Protein AF-A0A836S8E6-F1 (afdb_monomer_lite)

pLDDT: mean 84.12, std 12.69, range [46.94, 95.38]

Structure (mmCIF, N/CA/C/O backbone):
data_AF-A0A836S8E6-F1
#
_entry.id   AF-A0A836S8E6-F1
#
loop_
_atom_site.group_PDB
_atom_site.id
_atom_site.type_symbol
_atom_site.label_atom_id
_atom_site.label_alt_id
_atom_site.label_comp_id
_atom_site.label_asym_id
_atom_site.label_entity_id
_atom_site.label_seq_id
_atom_site.pdbx_PDB_ins_code
_atom_site.Cartn_x
_atom_site.Cartn_y
_atom_site.Cartn_z
_atom_site.occupancy
_atom_site.B_iso_or_equiv
_atom_site.auth_seq_id
_atom_site.auth_comp_id
_atom_site.auth_asym_id
_atom_site.auth_atom_id
_atom_site.pdbx_PDB_model_num
ATOM 1 N N . MET A 1 1 ? -4.160 -30.138 -11.962 1.00 46.94 1 MET A N 1
ATOM 2 C CA . MET A 1 1 ? -4.216 -29.213 -10.803 1.00 46.94 1 MET A CA 1
ATOM 3 C C . MET A 1 1 ? -5.567 -28.503 -10.811 1.00 46.94 1 MET A C 1
ATOM 5 O O . MET A 1 1 ? -5.913 -27.931 -11.838 1.00 46.94 1 MET A O 1
ATOM 9 N N . LYS A 1 2 ? -6.369 -28.582 -9.738 1.00 51.88 2 LYS A N 1
ATOM 10 C CA . LYS A 1 2 ? -7.655 -27.859 -9.657 1.00 51.88 2 LYS A CA 1
ATOM 11 C C . LYS A 1 2 ? -7.367 -26.351 -9.638 1.00 51.88 2 LYS A C 1
ATOM 13 O O . LYS A 1 2 ? -6.674 -25.889 -8.737 1.00 51.88 2 LYS A O 1
ATOM 18 N N . LYS A 1 3 ? -7.868 -25.593 -10.623 1.00 59.47 3 LYS A N 1
ATOM 19 C CA . LYS A 1 3 ? -7.836 -24.121 -10.581 1.00 59.47 3 LYS A CA 1
ATOM 20 C C . LYS A 1 3 ? -8.560 -23.675 -9.308 1.00 59.47 3 LYS A C 1
ATOM 22 O O . LYS A 1 3 ? -9.718 -24.042 -9.111 1.00 59.47 3 LYS A O 1
ATOM 27 N N . ALA A 1 4 ? -7.881 -22.923 -8.443 1.00 68.94 4 ALA A N 1
ATOM 28 C CA . ALA A 1 4 ? -8.518 -22.312 -7.284 1.00 68.94 4 ALA A CA 1
ATOM 29 C C . ALA A 1 4 ? -9.681 -21.432 -7.768 1.00 68.94 4 ALA A C 1
ATOM 31 O O . ALA A 1 4 ? -9.524 -20.636 -8.697 1.00 68.94 4 ALA A O 1
ATOM 32 N N . LYS A 1 5 ? -10.864 -21.615 -7.178 1.00 74.00 5 LYS A N 1
ATOM 33 C CA . LYS A 1 5 ? -12.046 -20.810 -7.499 1.00 74.00 5 LYS A CA 1
ATOM 34 C C . LYS A 1 5 ? -11.730 -19.364 -7.098 1.00 74.00 5 LYS A C 1
ATOM 36 O O . LYS A 1 5 ? -11.403 -19.126 -5.938 1.00 74.00 5 LYS A O 1
ATOM 41 N N . LYS A 1 6 ? -11.788 -18.410 -8.036 1.00 73.19 6 LYS A N 1
ATOM 42 C CA . LYS A 1 6 ? -11.714 -16.980 -7.697 1.00 73.19 6 LYS A CA 1
ATOM 43 C C . LYS A 1 6 ? -12.968 -16.641 -6.889 1.00 73.19 6 LYS A C 1
ATOM 45 O O . LYS A 1 6 ? -14.073 -16.757 -7.411 1.00 73.19 6 LYS A O 1
ATOM 50 N N . VAL A 1 7 ? -12.793 -16.296 -5.618 1.00 78.44 7 VAL A N 1
ATOM 51 C CA . VAL A 1 7 ? -13.875 -15.883 -4.717 1.00 78.44 7 VAL A CA 1
ATOM 52 C C . VAL A 1 7 ? -13.540 -14.487 -4.219 1.00 78.44 7 VAL A C 1
ATOM 54 O O . VAL A 1 7 ? -12.476 -14.288 -3.635 1.00 78.44 7 VAL A O 1
ATOM 57 N N . THR A 1 8 ? -14.445 -13.537 -4.432 1.00 76.62 8 THR A N 1
ATOM 58 C CA . THR A 1 8 ? -14.372 -12.215 -3.806 1.00 76.62 8 THR A CA 1
ATOM 59 C C . THR A 1 8 ? -15.031 -12.313 -2.437 1.00 76.62 8 THR A C 1
ATOM 61 O O . THR A 1 8 ? -16.204 -12.667 -2.344 1.00 76.62 8 THR A O 1
ATOM 64 N N . ARG A 1 9 ? -14.277 -12.046 -1.369 1.00 75.44 9 ARG A N 1
ATOM 65 C CA . ARG A 1 9 ? -14.817 -11.936 -0.009 1.00 75.44 9 ARG A CA 1
ATOM 66 C C . ARG A 1 9 ? -14.847 -10.464 0.360 1.00 75.44 9 ARG A C 1
ATOM 68 O O . ARG A 1 9 ? -13.791 -9.846 0.435 1.00 75.44 9 ARG A O 1
ATOM 75 N N . ILE A 1 10 ? -16.040 -9.926 0.573 1.00 78.88 10 ILE A N 1
ATOM 76 C CA . ILE A 1 10 ? -16.203 -8.592 1.144 1.00 78.88 10 ILE A CA 1
ATOM 77 C C . ILE A 1 10 ? -16.339 -8.787 2.652 1.00 78.88 10 ILE A C 1
ATOM 79 O O . ILE A 1 10 ? -17.205 -9.536 3.103 1.00 78.88 10 ILE A O 1
ATOM 83 N N . ALA A 1 11 ? -15.424 -8.195 3.415 1.00 76.62 11 ALA A N 1
ATOM 84 C CA . ALA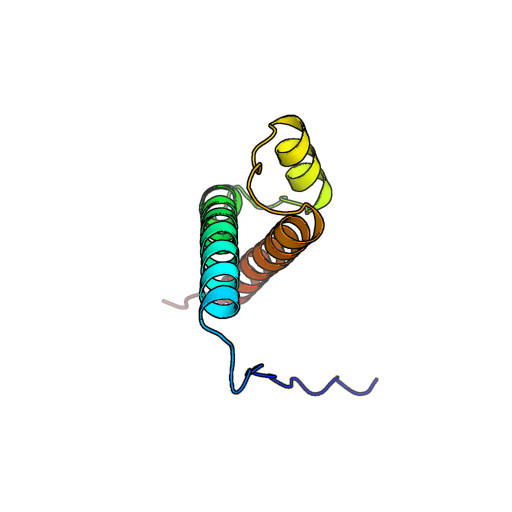 A 1 11 ? -15.488 -8.215 4.868 1.00 76.62 11 ALA A CA 1
ATOM 85 C C . ALA A 1 11 ? -16.411 -7.090 5.343 1.00 76.62 11 ALA A C 1
ATOM 87 O O . ALA A 1 11 ? -16.285 -5.956 4.887 1.00 76.62 11 ALA A O 1
ATOM 88 N N . TYR A 1 12 ? -17.306 -7.418 6.267 1.00 79.19 12 TYR A N 1
ATOM 89 C CA . TYR A 1 12 ? -18.180 -6.470 6.946 1.00 79.19 12 TYR A CA 1
ATOM 90 C C . TYR A 1 12 ? -17.987 -6.622 8.454 1.00 79.19 12 TYR A C 1
ATOM 92 O O . TYR A 1 12 ? -17.671 -7.715 8.932 1.00 79.19 12 TYR A O 1
ATOM 100 N N . SER A 1 13 ? -18.160 -5.529 9.191 1.00 78.31 13 SER A N 1
ATOM 101 C CA . SER A 1 13 ? -18.264 -5.551 10.649 1.00 78.31 13 SER A CA 1
ATOM 102 C C . SER A 1 13 ? -19.599 -4.943 11.050 1.00 78.31 13 SER A C 1
ATOM 104 O O . SER A 1 13 ? -19.847 -3.786 10.712 1.00 78.31 13 SER A O 1
ATOM 106 N N . ASP A 1 14 ? -20.408 -5.694 11.788 1.00 83.06 14 ASP A N 1
ATOM 107 C CA . ASP A 1 14 ? -21.591 -5.156 12.458 1.00 83.06 14 ASP A CA 1
ATOM 108 C C . ASP A 1 14 ? -21.201 -4.553 13.814 1.00 83.06 14 ASP A C 1
ATOM 110 O O . ASP A 1 14 ? -20.225 -4.979 14.442 1.00 83.06 14 ASP A O 1
ATOM 114 N N . ASP A 1 15 ? -21.950 -3.534 14.240 1.00 86.50 15 ASP A N 1
ATOM 115 C CA . ASP A 1 15 ? -21.840 -2.881 15.552 1.00 86.50 15 ASP A CA 1
ATOM 116 C C . ASP A 1 15 ? -20.431 -2.385 15.918 1.00 86.50 15 ASP A C 1
ATOM 118 O O . ASP A 1 15 ? -19.958 -2.491 17.058 1.00 86.50 15 ASP A O 1
ATOM 122 N N . LEU A 1 16 ? -19.728 -1.803 14.943 1.00 87.38 16 LEU A N 1
ATOM 123 C CA . LEU A 1 16 ? -18.454 -1.156 15.215 1.00 87.38 16 LEU A CA 1
ATOM 124 C C . LEU A 1 16 ? -18.690 0.107 16.052 1.00 87.38 16 LEU A C 1
ATOM 126 O O . LEU A 1 16 ? -19.393 1.025 15.637 1.00 87.38 16 LEU A O 1
ATOM 130 N N . ASN A 1 17 ? -18.086 0.169 17.240 1.00 92.75 17 ASN A N 1
ATOM 131 C CA . ASN A 1 17 ? -18.161 1.382 18.044 1.00 92.75 17 ASN A CA 1
ATOM 132 C C . ASN A 1 17 ? -17.458 2.559 17.336 1.00 92.75 17 ASN A C 1
ATOM 134 O O . ASN A 1 17 ? -16.537 2.366 16.537 1.00 92.75 17 ASN A O 1
ATOM 138 N N . GLN A 1 18 ? -17.880 3.779 17.670 1.00 93.12 18 GLN A N 1
ATOM 139 C CA . GLN A 1 18 ? -17.424 4.995 16.994 1.00 93.12 18 GLN A CA 1
ATOM 140 C C . GLN A 1 18 ? -15.894 5.158 17.029 1.00 93.12 18 GLN A C 1
ATOM 142 O O . GLN A 1 18 ? -15.273 5.396 15.999 1.00 93.12 18 GLN A O 1
ATOM 147 N N . ALA A 1 19 ? -15.268 4.919 18.184 1.00 94.88 19 ALA A N 1
ATOM 148 C CA . ALA A 1 19 ? -13.818 5.047 18.338 1.00 94.88 19 ALA A CA 1
ATOM 149 C C . ALA A 1 19 ? -13.025 4.045 17.474 1.00 94.88 19 ALA A C 1
ATOM 151 O O . ALA A 1 19 ? -11.978 4.376 16.922 1.00 94.88 19 ALA A O 1
ATOM 152 N N . LYS A 1 20 ? -13.513 2.806 17.324 1.00 92.06 20 LYS A N 1
ATOM 153 C CA . LYS A 1 20 ? -12.896 1.815 16.428 1.00 92.06 20 LYS A CA 1
ATOM 154 C C . LYS A 1 20 ? -13.078 2.211 14.971 1.00 92.06 20 LYS A C 1
ATOM 156 O O . LYS A 1 20 ? -12.157 2.011 14.186 1.00 92.06 20 LYS A O 1
ATOM 161 N N . TYR A 1 21 ? -14.246 2.738 14.612 1.00 92.12 21 TYR A N 1
ATOM 162 C CA . TYR A 1 21 ? -14.513 3.216 13.259 1.00 92.12 21 TYR A CA 1
ATOM 163 C C . TYR A 1 21 ? -13.552 4.341 12.867 1.00 92.12 21 TYR A C 1
ATOM 165 O O . TYR A 1 21 ? -12.912 4.265 11.820 1.00 92.12 21 TYR A O 1
ATOM 173 N N . GLU A 1 22 ? -13.379 5.326 13.744 1.00 93.75 22 GLU A N 1
ATOM 174 C CA . GLU A 1 22 ? -12.439 6.434 13.554 1.00 93.75 22 GLU A CA 1
ATOM 175 C C . GLU A 1 22 ? -11.000 5.933 13.397 1.00 93.75 22 GLU A C 1
ATOM 177 O O . GLU A 1 22 ? -10.350 6.248 12.403 1.00 93.75 22 GLU A O 1
ATOM 182 N N . ALA A 1 23 ? -10.539 5.045 14.284 1.00 92.19 23 ALA A N 1
ATOM 183 C CA . ALA A 1 23 ? -9.200 4.465 14.184 1.00 92.19 23 ALA A CA 1
ATOM 184 C C . ALA A 1 23 ? -8.979 3.677 12.875 1.00 92.19 23 ALA A C 1
ATOM 186 O O . ALA A 1 23 ? -7.897 3.722 12.284 1.00 92.19 23 ALA A O 1
ATOM 187 N N . LEU A 1 24 ? -9.992 2.943 12.397 1.00 91.81 24 LEU A N 1
ATOM 188 C CA . LEU A 1 24 ? -9.912 2.244 11.112 1.00 91.81 24 LEU A CA 1
ATOM 189 C C . LEU A 1 24 ? -9.862 3.219 9.933 1.00 91.81 24 LEU A C 1
ATOM 191 O O . LEU A 1 24 ? -9.115 2.962 8.987 1.00 91.81 24 LEU A O 1
ATOM 195 N N . ASN A 1 25 ? -10.604 4.326 9.990 1.00 92.62 25 ASN A N 1
ATOM 196 C CA . ASN A 1 25 ? -10.553 5.363 8.963 1.00 92.62 25 ASN A CA 1
ATOM 197 C C . ASN A 1 25 ? -9.186 6.041 8.911 1.00 92.62 25 ASN A C 1
ATOM 199 O O . ASN A 1 25 ? -8.617 6.142 7.828 1.00 92.62 25 ASN A O 1
ATOM 203 N N . GLU A 1 26 ? -8.602 6.399 10.054 1.00 93.56 26 GLU A N 1
ATOM 204 C CA . GLU A 1 26 ? -7.248 6.968 10.107 1.00 93.56 26 GLU A CA 1
ATOM 205 C C . GLU A 1 26 ? -6.210 6.019 9.487 1.00 93.56 26 GLU A C 1
ATOM 207 O O . GLU A 1 26 ? -5.369 6.417 8.672 1.00 93.56 26 GLU A O 1
ATOM 212 N N . ILE A 1 27 ? -6.295 4.723 9.815 1.00 93.00 27 ILE A N 1
ATOM 213 C CA . ILE A 1 27 ? -5.447 3.690 9.209 1.00 93.00 27 ILE A CA 1
ATOM 214 C C . ILE A 1 27 ? -5.684 3.611 7.695 1.00 93.00 27 ILE A C 1
ATOM 216 O O . ILE A 1 27 ? -4.721 3.492 6.927 1.00 93.00 27 ILE A O 1
ATOM 220 N N . ALA A 1 28 ? -6.941 3.663 7.251 1.00 92.38 28 ALA A N 1
ATOM 221 C CA . ALA A 1 28 ? -7.308 3.582 5.842 1.00 92.38 28 ALA A CA 1
ATOM 222 C C . ALA A 1 28 ? -6.794 4.787 5.040 1.00 92.38 28 ALA A C 1
ATOM 224 O O . ALA A 1 28 ? -6.273 4.591 3.937 1.00 92.38 28 ALA A O 1
ATOM 225 N N . GLU A 1 29 ? -6.869 5.994 5.601 1.00 94.06 29 GLU A N 1
ATOM 226 C CA . GLU A 1 29 ? -6.316 7.228 5.037 1.00 94.06 29 GLU A CA 1
ATOM 227 C C . GLU A 1 29 ? -4.791 7.152 4.923 1.00 94.06 29 GLU A C 1
ATOM 229 O O . GLU A 1 29 ? -4.235 7.373 3.843 1.00 94.06 29 GLU A O 1
ATOM 234 N N . CYS A 1 30 ? -4.105 6.727 5.991 1.00 92.94 30 CYS A N 1
ATOM 235 C CA . CYS A 1 30 ? -2.656 6.513 5.971 1.00 92.94 30 CYS A CA 1
ATOM 236 C C . CYS A 1 30 ? -2.251 5.503 4.889 1.00 92.94 30 CYS A C 1
ATOM 238 O O . CYS A 1 30 ? -1.304 5.728 4.130 1.00 92.94 30 CYS A O 1
ATOM 240 N N . CYS A 1 31 ? -2.992 4.397 4.773 1.00 95.00 31 CYS A N 1
ATOM 241 C CA . CYS A 1 31 ? -2.785 3.424 3.705 1.00 95.00 31 CYS A CA 1
ATOM 242 C C . CYS A 1 31 ? -3.071 4.026 2.321 1.00 95.00 31 CYS A C 1
ATOM 244 O O . CYS A 1 31 ? -2.365 3.706 1.370 1.00 95.00 31 CYS A O 1
ATOM 246 N N . GLY A 1 32 ? -4.065 4.906 2.188 1.00 94.31 32 GLY A N 1
ATOM 247 C CA . GLY A 1 32 ? -4.375 5.622 0.948 1.00 94.31 32 GLY A CA 1
ATOM 248 C C . GLY A 1 32 ? -3.223 6.491 0.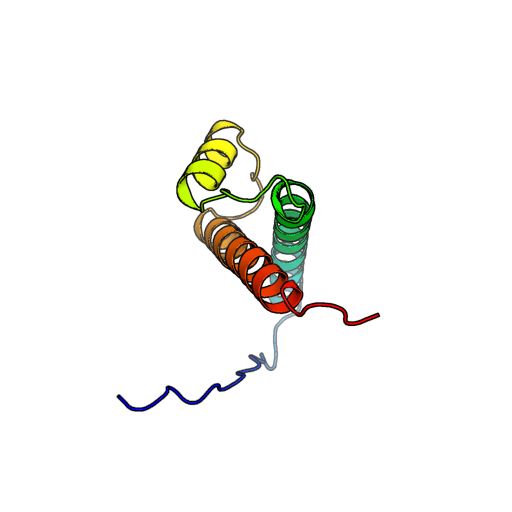452 1.00 94.31 32 GLY A C 1
ATOM 249 O O . GLY A 1 32 ? -2.894 6.450 -0.738 1.00 94.31 32 GLY A O 1
ATOM 250 N N . SER A 1 33 ? -2.548 7.192 1.360 1.00 93.44 33 SER A N 1
ATOM 251 C CA . SER A 1 33 ? -1.342 7.966 1.046 1.00 93.44 33 SER A CA 1
ATOM 252 C C . SER A 1 33 ? -0.210 7.071 0.541 1.00 93.44 33 SER A C 1
ATOM 254 O O . SER A 1 33 ? 0.403 7.373 -0.482 1.00 93.44 33 SER A O 1
ATOM 256 N N . VAL A 1 34 ? 0.004 5.915 1.184 1.00 93.25 34 VAL A N 1
ATOM 257 C CA . VAL A 1 34 ? 0.977 4.908 0.724 1.00 93.25 34 VAL A CA 1
ATOM 258 C C . VAL A 1 34 ? 0.647 4.422 -0.686 1.00 93.25 34 VAL A C 1
ATOM 260 O O . VAL A 1 34 ? 1.524 4.432 -1.546 1.00 93.25 34 VAL A O 1
ATOM 263 N N . ARG A 1 35 ? -0.612 4.042 -0.953 1.00 94.88 35 ARG A N 1
ATOM 264 C CA . ARG A 1 35 ? -1.030 3.586 -2.291 1.00 94.88 35 ARG A CA 1
ATOM 265 C C . ARG A 1 35 ? -0.767 4.653 -3.348 1.00 94.88 35 ARG A C 1
ATOM 267 O O . ARG A 1 35 ? -0.227 4.353 -4.409 1.00 94.88 35 ARG A O 1
ATOM 274 N N . THR A 1 36 ? -1.137 5.895 -3.044 1.00 94.06 36 THR A N 1
ATOM 275 C CA . THR A 1 36 ? -0.954 7.041 -3.941 1.00 94.06 36 THR A CA 1
ATOM 276 C C . THR A 1 36 ? 0.515 7.237 -4.287 1.00 94.06 36 THR A C 1
ATOM 278 O O . THR A 1 36 ? 0.847 7.399 -5.460 1.00 94.06 36 THR A O 1
ATOM 281 N N . GLU A 1 37 ? 1.400 7.172 -3.294 1.00 92.06 37 GLU A N 1
ATOM 282 C CA . GLU A 1 37 ? 2.831 7.341 -3.524 1.00 92.06 37 GLU A CA 1
ATOM 283 C C . GLU A 1 37 ? 3.420 6.203 -4.361 1.00 92.06 37 GLU A C 1
ATOM 285 O O . GLU A 1 37 ? 4.148 6.452 -5.321 1.00 92.06 37 GLU A O 1
ATOM 290 N N . VAL A 1 38 ? 3.044 4.953 -4.074 1.00 92.19 38 VAL A N 1
ATOM 291 C CA . VAL A 1 38 ? 3.470 3.798 -4.880 1.00 92.19 38 VAL A CA 1
ATOM 292 C C . VAL A 1 38 ? 3.039 3.967 -6.336 1.00 92.19 38 VAL A C 1
ATOM 294 O O . VAL A 1 38 ? 3.840 3.745 -7.243 1.00 92.19 38 VAL A O 1
ATOM 297 N N . TRP A 1 39 ? 1.803 4.401 -6.584 1.00 91.31 39 TRP A N 1
ATOM 298 C CA . TRP A 1 39 ? 1.308 4.646 -7.938 1.00 91.31 39 TRP A CA 1
ATOM 299 C C . TRP A 1 39 ? 2.033 5.795 -8.639 1.00 91.31 39 TRP A C 1
ATOM 301 O O . TRP A 1 39 ? 2.372 5.665 -9.816 1.00 91.31 39 TRP A O 1
ATOM 311 N N . ARG A 1 40 ? 2.319 6.895 -7.936 1.00 90.31 40 ARG A N 1
ATOM 312 C CA . ARG A 1 40 ? 3.090 8.022 -8.487 1.00 90.31 40 ARG A CA 1
ATOM 313 C C . ARG A 1 40 ? 4.512 7.608 -8.854 1.00 90.31 40 ARG A C 1
ATOM 315 O O . ARG A 1 40 ? 4.970 7.910 -9.953 1.00 90.31 40 ARG A O 1
ATOM 322 N N . SER A 1 41 ? 5.175 6.885 -7.959 1.00 88.19 41 SER A N 1
ATOM 323 C CA . SER A 1 41 ? 6.576 6.491 -8.106 1.00 88.19 41 SER A CA 1
ATOM 324 C C . SER A 1 41 ? 6.777 5.321 -9.079 1.00 88.19 41 SER A C 1
ATOM 326 O O . SER A 1 41 ? 7.742 5.304 -9.845 1.00 88.19 41 SER A O 1
ATOM 328 N N . TYR A 1 42 ? 5.866 4.342 -9.092 1.00 87.88 42 TYR A N 1
ATOM 329 C CA . TYR A 1 42 ? 6.064 3.062 -9.790 1.00 87.88 42 TYR A CA 1
ATOM 330 C C . TYR A 1 42 ? 4.975 2.707 -10.812 1.00 87.88 42 TYR A C 1
ATOM 332 O O . TYR A 1 42 ? 5.161 1.770 -11.592 1.00 87.88 42 TYR A O 1
ATOM 340 N N . GLY A 1 43 ? 3.867 3.452 -10.866 1.00 82.25 43 GLY A N 1
ATOM 341 C CA . GLY A 1 43 ? 2.766 3.206 -11.806 1.00 82.25 43 GLY A CA 1
ATOM 342 C C . GLY A 1 43 ? 3.101 3.527 -13.266 1.00 82.25 43 GLY A C 1
ATOM 343 O O . GLY A 1 43 ? 2.500 2.968 -14.183 1.00 82.25 43 GLY A O 1
ATOM 344 N N . ALA A 1 44 ? 4.090 4.390 -13.508 1.00 77.12 44 ALA A N 1
ATOM 345 C CA . ALA A 1 44 ? 4.534 4.755 -14.851 1.00 77.12 44 ALA A CA 1
ATOM 346 C C . ALA A 1 44 ? 5.505 3.724 -15.468 1.00 77.12 44 ALA A C 1
ATOM 348 O O . ALA A 1 44 ? 6.022 2.814 -14.812 1.00 77.12 44 ALA A O 1
ATOM 349 N N . LYS A 1 45 ? 5.811 3.885 -16.766 1.00 62.25 45 LYS A N 1
ATOM 350 C CA . LYS A 1 45 ? 6.655 2.950 -17.538 1.00 62.25 45 LYS A CA 1
ATOM 351 C C . LYS A 1 45 ? 8.018 2.682 -16.873 1.00 62.25 45 LYS A C 1
ATOM 353 O O . LYS A 1 45 ? 8.470 1.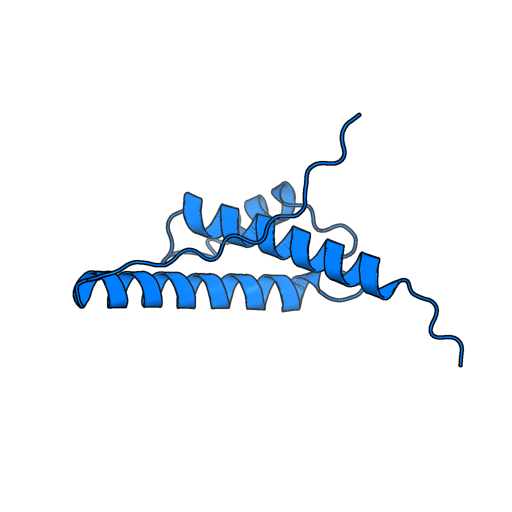538 -16.918 1.00 62.25 45 LYS A O 1
ATOM 358 N N . ASN A 1 46 ? 8.583 3.692 -16.198 1.00 57.94 46 ASN A N 1
ATOM 359 C CA . ASN A 1 46 ? 9.894 3.680 -15.533 1.00 57.94 46 ASN A CA 1
ATOM 360 C C . ASN A 1 46 ? 9.945 2.863 -14.224 1.00 57.94 46 ASN A C 1
ATOM 362 O O . ASN A 1 46 ? 11.030 2.471 -13.810 1.00 57.94 46 ASN A O 1
ATOM 366 N N . GLY A 1 47 ? 8.806 2.510 -13.614 1.00 60.97 47 GLY A N 1
ATOM 367 C CA . GLY A 1 47 ? 8.743 1.652 -12.416 1.00 60.97 47 GLY 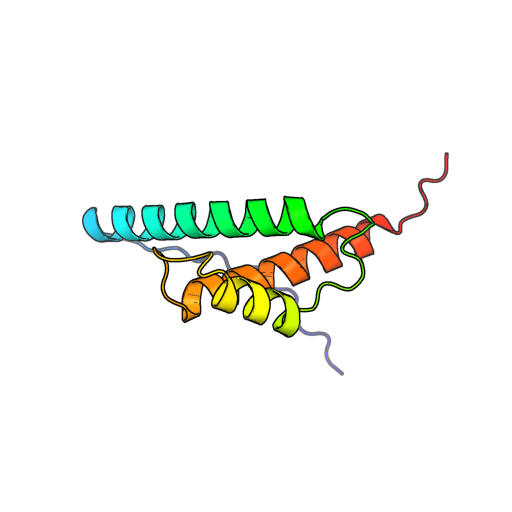A CA 1
ATOM 368 C C . GLY A 1 47 ? 8.952 0.152 -12.682 1.00 60.97 47 GLY A C 1
ATOM 369 O O . GLY A 1 47 ? 8.662 -0.672 -11.820 1.00 60.97 47 GLY A O 1
ATOM 370 N N . LEU A 1 48 ? 9.429 -0.219 -13.881 1.00 58.84 48 LEU A N 1
ATOM 371 C CA . LEU A 1 48 ? 9.421 -1.574 -14.464 1.00 58.84 48 LEU A CA 1
ATOM 372 C C . LEU A 1 48 ? 10.044 -2.675 -13.578 1.00 58.84 48 LEU A C 1
ATOM 374 O O . LEU A 1 48 ? 9.739 -3.851 -13.759 1.00 58.84 48 LEU A O 1
ATOM 378 N N . ALA A 1 49 ? 10.925 -2.302 -12.650 1.00 68.06 49 ALA A N 1
ATOM 379 C CA . ALA A 1 49 ? 11.709 -3.222 -11.829 1.00 68.06 49 ALA A CA 1
ATOM 380 C C . ALA A 1 49 ? 11.491 -3.043 -10.316 1.00 68.06 49 ALA A C 1
ATOM 382 O O . ALA A 1 49 ? 12.261 -3.598 -9.528 1.00 68.06 49 ALA A O 1
ATOM 383 N N . ALA A 1 50 ? 10.471 -2.282 -9.900 1.00 80.75 50 ALA A N 1
ATOM 384 C CA . ALA A 1 50 ? 10.186 -2.051 -8.489 1.00 80.75 50 ALA A CA 1
ATOM 385 C C . ALA A 1 50 ? 9.825 -3.373 -7.796 1.00 80.75 50 ALA A C 1
ATOM 387 O O . ALA A 1 50 ? 8.742 -3.928 -7.965 1.00 80.75 50 ALA A O 1
ATOM 388 N N . LYS A 1 51 ? 10.776 -3.911 -7.030 1.00 87.06 51 LYS A N 1
ATOM 389 C CA . LYS A 1 51 ? 10.579 -5.089 -6.185 1.00 87.06 51 LYS A CA 1
ATOM 390 C C . LYS A 1 51 ? 10.284 -4.627 -4.769 1.00 87.06 51 LYS A C 1
ATOM 392 O O . LYS A 1 51 ? 10.897 -3.677 -4.289 1.00 87.06 51 LYS A O 1
ATOM 397 N N . PHE A 1 52 ? 9.436 -5.376 -4.072 1.00 91.19 52 PHE A N 1
ATOM 398 C CA . PHE A 1 52 ? 9.057 -5.068 -2.696 1.00 91.19 52 PHE A CA 1
ATOM 399 C C . PHE A 1 52 ? 10.260 -4.792 -1.776 1.00 91.19 52 PHE A C 1
ATOM 401 O O . PHE A 1 52 ? 10.266 -3.787 -1.078 1.00 91.19 52 PHE A O 1
ATOM 408 N N . ARG A 1 53 ? 11.300 -5.644 -1.792 1.00 93.19 53 ARG A N 1
ATOM 409 C CA . ARG A 1 53 ? 12.449 -5.515 -0.871 1.00 93.19 53 ARG A CA 1
ATOM 410 C C . ARG A 1 53 ? 13.251 -4.213 -1.071 1.00 93.19 53 ARG A C 1
ATOM 412 O O . ARG A 1 53 ? 13.323 -3.467 -0.104 1.00 93.19 53 ARG A O 1
ATOM 419 N N . PRO A 1 54 ? 13.775 -3.883 -2.274 1.00 92.50 54 PRO A N 1
ATOM 420 C CA . PRO A 1 54 ? 14.469 -2.611 -2.496 1.00 92.50 54 PRO A CA 1
ATOM 421 C C . PRO A 1 54 ? 13.638 -1.375 -2.139 1.00 92.50 54 PRO A C 1
ATOM 423 O O . PRO A 1 54 ? 14.153 -0.457 -1.512 1.00 92.50 54 PRO A O 1
ATOM 426 N N . VAL A 1 55 ? 12.350 -1.365 -2.501 1.00 91.75 55 VAL A N 1
ATOM 427 C CA . VAL A 1 55 ? 11.453 -0.233 -2.216 1.00 91.75 55 VAL A CA 1
ATOM 428 C C . VAL A 1 55 ? 11.236 -0.083 -0.712 1.00 91.75 55 VAL A C 1
ATOM 430 O O . VAL A 1 55 ? 11.403 1.000 -0.160 1.00 91.75 55 VAL A O 1
ATOM 433 N N . ARG A 1 56 ? 10.929 -1.191 -0.028 1.00 93.69 56 ARG A N 1
ATOM 434 C CA . ARG A 1 56 ? 10.768 -1.234 1.428 1.00 93.69 56 ARG A CA 1
ATOM 435 C C . ARG A 1 56 ? 12.024 -0.739 2.141 1.00 93.69 56 ARG A C 1
ATOM 437 O O . ARG A 1 56 ? 11.905 0.019 3.096 1.00 93.69 56 ARG A O 1
ATOM 444 N N . ASP A 1 57 ? 13.194 -1.210 1.723 1.00 94.12 57 ASP A N 1
ATOM 445 C CA . ASP A 1 57 ? 14.459 -0.882 2.383 1.00 94.12 57 ASP A CA 1
ATOM 446 C C . ASP A 1 57 ? 14.798 0.602 2.221 1.00 94.12 57 ASP A C 1
ATOM 448 O O . ASP A 1 57 ? 15.180 1.235 3.204 1.00 94.12 57 ASP A O 1
ATOM 452 N N . GLY A 1 58 ? 14.537 1.179 1.041 1.00 92.50 58 GLY A N 1
ATOM 453 C CA . GLY A 1 58 ? 14.610 2.626 0.823 1.00 92.50 58 GLY A CA 1
ATOM 454 C C . GLY A 1 58 ? 13.664 3.398 1.745 1.00 92.50 58 GLY A C 1
ATOM 455 O O . GLY A 1 58 ? 14.099 4.258 2.497 1.00 92.50 58 GLY A O 1
ATOM 456 N N . TRP A 1 59 ? 12.386 3.015 1.804 1.00 92.62 59 TRP A N 1
ATOM 457 C CA . TRP A 1 59 ? 11.400 3.710 2.645 1.00 92.62 59 TRP A CA 1
ATOM 458 C C . TRP A 1 59 ? 11.689 3.615 4.148 1.00 92.62 59 TRP A C 1
ATOM 460 O O . TRP A 1 59 ? 11.335 4.522 4.903 1.00 92.62 59 TRP A O 1
ATOM 470 N N . ILE A 1 60 ? 12.315 2.519 4.595 1.00 92.31 60 ILE A N 1
ATOM 471 C CA . ILE A 1 60 ? 12.796 2.378 5.976 1.00 92.31 60 ILE A CA 1
ATOM 472 C C . ILE A 1 60 ? 13.971 3.322 6.223 1.00 92.31 60 ILE A C 1
ATOM 474 O O . ILE A 1 60 ? 13.970 4.003 7.246 1.00 92.31 60 ILE A O 1
ATOM 478 N N . ALA A 1 61 ? 14.947 3.362 5.311 1.00 92.94 61 ALA A N 1
ATOM 479 C CA . ALA A 1 61 ? 16.114 4.234 5.428 1.00 92.94 61 ALA A CA 1
ATOM 480 C C . ALA A 1 61 ? 15.716 5.719 5.437 1.00 92.94 61 ALA A C 1
ATOM 482 O O . ALA A 1 61 ? 16.220 6.484 6.255 1.00 92.94 61 ALA A O 1
ATOM 483 N N . ASP A 1 62 ? 14.746 6.090 4.602 1.00 90.19 62 ASP A N 1
ATOM 484 C CA . ASP A 1 62 ? 14.244 7.460 4.476 1.00 90.19 62 ASP A CA 1
ATOM 485 C C . ASP A 1 62 ? 13.284 7.855 5.613 1.00 90.19 62 ASP A C 1
ATOM 487 O O . ASP A 1 62 ? 12.896 9.018 5.737 1.00 90.19 62 ASP A O 1
ATOM 491 N N . GLY A 1 63 ? 12.855 6.899 6.448 1.00 88.88 63 GLY A N 1
ATOM 492 C CA . GLY A 1 63 ? 11.867 7.142 7.501 1.00 88.88 63 GLY A CA 1
ATOM 493 C C . GLY A 1 63 ? 10.531 7.659 6.953 1.00 88.88 63 GLY A C 1
ATOM 494 O O . GLY A 1 63 ? 9.871 8.473 7.605 1.00 88.88 63 GLY A O 1
ATOM 495 N N . PHE A 1 64 ? 10.149 7.200 5.754 1.00 85.81 64 PHE A N 1
ATOM 496 C CA . PHE A 1 64 ? 9.032 7.739 4.972 1.00 85.81 64 PHE A CA 1
ATOM 497 C C . PHE A 1 64 ? 7.685 7.613 5.700 1.00 85.81 64 PHE A C 1
ATOM 499 O O . PHE A 1 64 ? 6.838 8.501 5.629 1.00 85.81 64 PHE A O 1
ATOM 506 N N . ILE A 1 65 ? 7.491 6.520 6.447 1.00 88.00 65 ILE A N 1
ATOM 507 C CA . ILE A 1 65 ? 6.243 6.225 7.160 1.00 88.00 65 ILE A CA 1
ATOM 508 C C . ILE A 1 65 ? 6.483 6.242 8.664 1.00 88.00 65 ILE A C 1
ATOM 510 O O . ILE A 1 65 ? 7.162 5.368 9.202 1.00 88.00 65 ILE A O 1
ATOM 514 N N . LYS A 1 66 ? 5.868 7.215 9.341 1.00 85.75 66 LYS A N 1
ATOM 515 C CA . LYS A 1 66 ? 5.974 7.405 10.798 1.00 85.75 66 LYS A CA 1
ATOM 516 C C . LYS A 1 66 ? 4.694 7.040 11.548 1.00 85.75 66 LYS A C 1
ATOM 518 O O . LYS A 1 66 ? 4.761 6.513 12.651 1.00 85.75 66 LYS A O 1
ATOM 523 N N . ASN A 1 67 ? 3.539 7.255 10.920 1.00 86.94 67 ASN A N 1
ATOM 524 C CA . ASN A 1 67 ? 2.234 7.205 11.589 1.00 86.94 67 ASN A CA 1
ATOM 525 C C . ASN A 1 67 ? 1.498 5.870 11.406 1.00 86.94 67 ASN A C 1
ATOM 527 O O . ASN A 1 67 ? 0.325 5.761 11.741 1.00 86.94 67 ASN A O 1
ATOM 531 N N . LEU A 1 68 ? 2.159 4.850 10.849 1.00 89.69 68 LEU A N 1
ATOM 532 C CA . LEU A 1 68 ? 1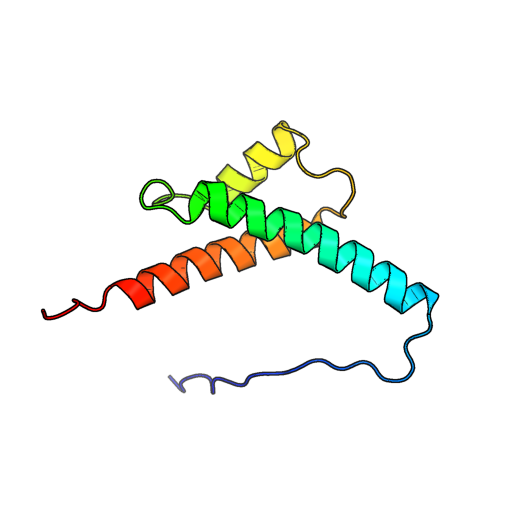.534 3.560 10.574 1.00 89.69 68 LEU A CA 1
ATOM 533 C C . LEU A 1 68 ? 2.450 2.414 11.028 1.00 89.69 68 LEU A C 1
ATOM 535 O O . LEU A 1 68 ? 3.644 2.427 10.706 1.00 89.69 68 LEU A O 1
ATOM 539 N N . PRO A 1 69 ? 1.932 1.393 11.741 1.00 91.25 69 PRO A N 1
ATOM 540 C CA . PRO A 1 69 ? 2.728 0.243 12.144 1.00 91.25 69 PRO A CA 1
ATOM 541 C C . PRO A 1 69 ? 3.385 -0.450 10.950 1.00 91.25 69 PRO A C 1
ATOM 543 O O . PRO A 1 69 ? 2.758 -0.638 9.903 1.00 91.25 69 PRO A O 1
ATOM 546 N N . GLN A 1 70 ? 4.625 -0.920 11.137 1.00 89.75 70 GLN A N 1
ATOM 547 C CA . GLN A 1 70 ? 5.412 -1.540 10.062 1.00 89.75 70 GLN A CA 1
ATOM 548 C C . GLN A 1 70 ? 4.687 -2.674 9.350 1.00 89.75 70 GLN A C 1
ATOM 550 O O . GLN A 1 70 ? 4.788 -2.812 8.135 1.00 89.75 70 GLN A O 1
ATOM 555 N N . ARG A 1 71 ? 3.939 -3.487 10.098 1.00 93.31 71 ARG A N 1
ATOM 556 C CA . ARG A 1 71 ? 3.186 -4.607 9.536 1.00 93.31 71 ARG A CA 1
ATOM 557 C C . ARG A 1 71 ? 2.141 -4.147 8.518 1.00 93.31 71 ARG A C 1
ATOM 559 O O . ARG A 1 71 ? 2.003 -4.794 7.486 1.00 93.31 71 ARG A O 1
ATOM 566 N N . ILE A 1 72 ? 1.427 -3.061 8.811 1.00 93.62 72 ILE A N 1
ATOM 567 C CA . ILE A 1 72 ? 0.306 -2.600 7.989 1.00 93.62 72 ILE A CA 1
ATOM 568 C C . ILE A 1 72 ? 0.839 -1.980 6.703 1.00 93.62 72 ILE A C 1
ATOM 570 O O . ILE A 1 72 ? 0.492 -2.436 5.620 1.00 93.62 72 ILE A O 1
ATOM 574 N N . TRP A 1 73 ? 1.749 -1.007 6.798 1.00 94.31 73 TRP A N 1
ATOM 575 C CA . TRP A 1 73 ? 2.218 -0.327 5.591 1.00 94.31 73 TRP A CA 1
ATOM 576 C C . TRP A 1 73 ? 3.036 -1.232 4.670 1.00 94.31 73 TRP A C 1
ATOM 578 O O . TRP A 1 73 ? 2.984 -1.062 3.456 1.00 94.31 73 TRP A O 1
ATOM 588 N N . ARG A 1 74 ? 3.758 -2.223 5.214 1.00 94.81 74 ARG A N 1
ATOM 589 C CA . ARG A 1 74 ? 4.471 -3.219 4.399 1.00 94.81 74 ARG A CA 1
ATOM 590 C C . ARG A 1 74 ? 3.509 -4.098 3.608 1.00 94.81 74 ARG A C 1
ATOM 592 O O . ARG A 1 74 ? 3.800 -4.390 2.453 1.00 94.81 74 ARG A O 1
ATOM 599 N N . ALA A 1 75 ? 2.392 -4.504 4.212 1.00 95.25 75 ALA A N 1
ATOM 600 C CA . ALA A 1 75 ? 1.350 -5.234 3.497 1.00 95.25 75 ALA A CA 1
ATOM 601 C C . ALA A 1 75 ? 0.763 -4.358 2.382 1.00 95.25 75 ALA A C 1
ATOM 603 O O . ALA A 1 75 ? 0.821 -4.747 1.222 1.00 95.25 75 ALA A O 1
ATOM 604 N N . THR A 1 76 ? 0.362 -3.123 2.705 1.00 95.38 76 THR A N 1
ATOM 605 C CA . THR A 1 76 ? -0.161 -2.162 1.720 1.00 95.38 76 THR A CA 1
ATOM 606 C C . THR A 1 76 ? 0.816 -1.919 0.568 1.00 95.38 76 THR A C 1
ATOM 608 O O . THR A 1 76 ? 0.406 -1.908 -0.588 1.00 95.38 76 THR A O 1
ATOM 611 N N . LEU A 1 77 ? 2.112 -1.750 0.852 1.00 94.62 77 LEU A N 1
ATOM 612 C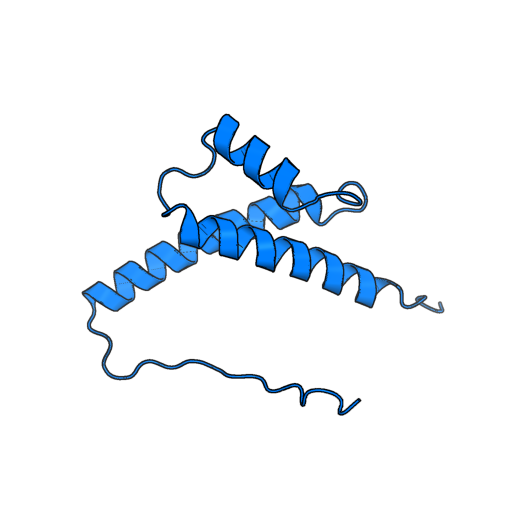 CA . LEU A 1 77 ? 3.148 -1.580 -0.169 1.00 94.62 77 LEU A CA 1
ATOM 613 C C . LEU A 1 77 ? 3.235 -2.801 -1.095 1.00 94.62 77 LEU A C 1
ATOM 615 O O . LEU A 1 77 ? 3.281 -2.633 -2.311 1.00 94.62 77 LEU A O 1
ATOM 619 N N . SER A 1 78 ? 3.273 -4.011 -0.529 1.00 94.12 78 SER A N 1
ATOM 620 C CA . SER A 1 78 ? 3.327 -5.246 -1.318 1.00 94.12 78 SER A CA 1
ATOM 621 C C . SER A 1 78 ? 2.099 -5.380 -2.214 1.00 94.12 78 SER A C 1
ATOM 623 O O . SER A 1 78 ? 2.253 -5.545 -3.421 1.00 94.12 78 SER A O 1
ATOM 625 N N . ASP A 1 79 ? 0.907 -5.226 -1.636 1.00 94.00 79 ASP A N 1
ATOM 626 C CA . ASP A 1 79 ? -0.362 -5.359 -2.352 1.00 94.00 79 ASP A CA 1
ATOM 627 C C . ASP A 1 79 ? -0.463 -4.327 -3.485 1.00 94.00 79 ASP A C 1
ATOM 629 O O . ASP A 1 79 ? -0.808 -4.663 -4.613 1.00 94.00 79 ASP A O 1
ATOM 633 N N . THR A 1 80 ? -0.063 -3.076 -3.231 1.00 93.50 80 THR A N 1
ATOM 634 C CA . THR A 1 80 ? -0.129 -2.021 -4.256 1.00 93.50 80 THR A CA 1
ATOM 635 C C . THR A 1 80 ? 0.869 -2.256 -5.390 1.00 93.50 80 THR A C 1
ATOM 637 O O . THR A 1 80 ? 0.565 -1.974 -6.547 1.00 93.50 80 THR A O 1
ATOM 640 N N . LEU A 1 81 ? 2.069 -2.767 -5.096 1.00 92.06 81 LEU A N 1
ATOM 641 C CA . LEU A 1 81 ? 3.030 -3.134 -6.141 1.00 92.06 81 LEU A CA 1
ATOM 642 C C . LEU A 1 81 ? 2.499 -4.286 -7.008 1.00 92.06 81 LEU A C 1
ATOM 644 O O . LEU A 1 81 ? 2.697 -4.273 -8.227 1.00 92.06 81 LEU A O 1
ATOM 648 N N . ASP A 1 82 ? 1.798 -5.247 -6.403 1.00 91.00 82 ASP A N 1
ATOM 649 C CA . ASP A 1 82 ? 1.129 -6.327 -7.128 1.00 91.00 82 ASP A CA 1
ATOM 650 C C . ASP A 1 82 ? -0.040 -5.801 -7.980 1.00 91.00 82 ASP A C 1
ATOM 652 O O . ASP A 1 82 ? -0.168 -6.205 -9.139 1.00 91.00 82 ASP A O 1
ATOM 656 N N . ASP A 1 83 ? -0.818 -4.833 -7.485 1.00 90.25 83 ASP A N 1
ATOM 657 C CA . ASP A 1 83 ? -1.870 -4.155 -8.257 1.00 90.25 83 ASP A CA 1
ATOM 658 C C . ASP A 1 83 ? -1.301 -3.397 -9.464 1.00 90.25 83 ASP A C 1
ATOM 660 O O . ASP A 1 83 ? -1.827 -3.504 -10.575 1.00 90.25 83 ASP A O 1
ATOM 664 N N . VAL A 1 84 ? -0.193 -2.668 -9.283 1.00 88.75 84 VAL A N 1
ATOM 665 C CA . VAL A 1 84 ? 0.518 -1.987 -10.380 1.00 88.75 84 VAL A CA 1
ATOM 666 C C . VAL A 1 84 ? 0.960 -3.000 -11.435 1.00 88.75 84 VAL A C 1
ATOM 668 O O . VAL A 1 84 ? 0.777 -2.781 -12.637 1.00 88.75 84 VAL A O 1
ATOM 671 N N . LYS A 1 85 ? 1.520 -4.135 -11.007 1.00 87.00 85 LYS A N 1
ATOM 672 C CA . LYS A 1 85 ? 1.934 -5.210 -11.911 1.00 87.00 85 LYS A CA 1
ATOM 673 C C . LYS A 1 85 ? 0.738 -5.793 -12.670 1.00 87.00 85 LYS A C 1
ATOM 675 O O . LYS A 1 85 ? 0.803 -5.900 -13.896 1.00 87.00 85 LYS A O 1
ATOM 680 N N . ALA A 1 86 ? -0.348 -6.117 -11.971 1.00 86.75 86 ALA A N 1
ATOM 681 C CA . ALA A 1 86 ? -1.560 -6.687 -12.551 1.00 86.75 86 ALA A CA 1
ATOM 682 C C . ALA A 1 86 ? -2.232 -5.729 -13.548 1.00 86.75 86 ALA A C 1
ATOM 684 O O . ALA A 1 86 ? -2.588 -6.138 -14.654 1.00 86.75 86 ALA A O 1
ATOM 685 N N . ASN A 1 87 ? -2.345 -4.441 -13.205 1.00 86.50 87 ASN A N 1
ATOM 686 C CA . ASN A 1 87 ? -2.889 -3.411 -14.091 1.00 86.50 87 ASN A CA 1
ATOM 687 C C . ASN A 1 87 ? -2.094 -3.317 -15.402 1.00 86.50 87 ASN A C 1
ATOM 689 O O . ASN A 1 87 ? -2.672 -3.261 -16.486 1.00 86.50 87 ASN A O 1
ATOM 693 N N . ARG A 1 88 ? -0.761 -3.383 -15.324 1.00 78.44 88 ARG A N 1
ATOM 694 C CA . ARG A 1 88 ? 0.100 -3.361 -16.512 1.00 78.44 88 ARG A CA 1
ATOM 695 C C . ARG A 1 88 ? 0.007 -4.633 -17.338 1.00 78.44 88 ARG A C 1
ATOM 697 O O . ARG A 1 88 ? 0.087 -4.552 -18.558 1.00 78.44 88 ARG A O 1
ATOM 704 N N . GLU A 1 89 ? -0.107 -5.798 -16.707 1.00 82.88 89 GLU A N 1
ATOM 705 C CA . GLU A 1 89 ? -0.339 -7.059 -17.417 1.00 82.88 89 GLU A CA 1
ATOM 706 C C . GLU A 1 89 ? -1.662 -7.025 -18.188 1.00 82.88 89 GLU A C 1
ATOM 708 O O . GLU A 1 89 ? -1.684 -7.444 -19.343 1.00 82.88 89 GLU A O 1
ATOM 713 N N . ALA A 1 90 ? -2.712 -6.442 -17.605 1.00 81.31 90 ALA A N 1
ATOM 714 C CA . ALA A 1 90 ? -3.987 -6.216 -18.282 1.00 81.31 90 ALA A CA 1
ATOM 715 C C . ALA A 1 90 ? -3.874 -5.191 -19.428 1.00 81.31 90 ALA A C 1
ATOM 717 O O . ALA A 1 90 ? -4.438 -5.393 -20.498 1.00 81.31 90 ALA A O 1
ATOM 718 N N . ALA A 1 91 ? -3.078 -4.130 -19.256 1.00 75.69 91 ALA A N 1
ATOM 719 C CA . ALA A 1 91 ? -2.859 -3.108 -20.283 1.00 75.69 91 ALA A CA 1
ATOM 720 C C . ALA A 1 91 ? -2.076 -3.600 -21.522 1.00 75.69 91 ALA A C 1
ATOM 722 O O . ALA A 1 91 ? -1.938 -2.853 -22.490 1.00 75.69 91 ALA A O 1
ATOM 723 N N . LYS A 1 92 ? -1.537 -4.831 -21.518 1.00 62.75 92 LYS A N 1
ATOM 724 C CA . LYS A 1 92 ? -0.833 -5.433 -22.669 1.00 62.75 92 LYS A CA 1
ATOM 725 C C . LYS A 1 92 ? -1.765 -5.926 -23.782 1.00 62.75 92 LYS A C 1
ATOM 727 O O . LYS A 1 92 ? -1.272 -6.508 -24.749 1.00 62.75 92 LYS A O 1
ATOM 732 N N . GLU A 1 93 ? -3.072 -5.689 -23.700 1.00 58.25 93 GLU A N 1
ATOM 733 C CA . GLU A 1 93 ? -3.928 -5.832 -24.876 1.00 58.25 93 GLU A CA 1
ATOM 734 C C . GLU A 1 93 ? -3.526 -4.802 -25.937 1.00 58.25 93 GLU A C 1
ATOM 736 O O . GLU A 1 93 ? -3.484 -3.593 -25.706 1.00 58.25 93 GLU A O 1
ATOM 741 N N . LYS A 1 94 ? -3.183 -5.300 -27.128 1.00 54.03 94 LYS A N 1
ATOM 742 C CA . LYS A 1 94 ? -2.957 -4.462 -28.304 1.00 54.03 94 LYS A CA 1
ATOM 743 C C . LYS A 1 94 ? -4.264 -3.711 -28.560 1.00 54.03 94 LYS A C 1
ATOM 745 O O . LYS A 1 94 ? -5.247 -4.332 -28.953 1.00 54.03 94 LYS A O 1
ATOM 750 N N . VAL A 1 95 ? -4.277 -2.393 -28.374 1.00 56.25 95 VAL A N 1
ATOM 751 C CA . VAL A 1 95 ? -5.341 -1.561 -28.944 1.00 56.25 95 VAL A CA 1
ATOM 752 C C . VAL A 1 95 ? -5.194 -1.681 -30.458 1.00 56.25 95 VAL A C 1
ATOM 754 O O . VAL A 1 95 ? -4.297 -1.078 -31.048 1.00 56.25 95 VAL A O 1
ATOM 757 N N . ILE A 1 96 ? -6.004 -2.540 -31.075 1.00 50.50 96 ILE A N 1
ATOM 758 C CA . ILE A 1 96 ? -6.153 -2.584 -32.527 1.00 50.50 96 ILE A CA 1
ATOM 759 C C . ILE A 1 96 ? -6.935 -1.316 -32.871 1.00 50.50 96 ILE A C 1
ATOM 761 O O . ILE A 1 96 ? -8.129 -1.232 -32.593 1.00 50.50 96 ILE A O 1
ATOM 765 N N . ARG A 1 97 ? -6.226 -0.298 -33.357 1.00 52.94 97 ARG A N 1
ATOM 766 C CA . ARG A 1 97 ? -6.826 0.837 -34.057 1.00 52.94 97 ARG A CA 1
ATOM 767 C C . ARG A 1 97 ? -6.883 0.524 -35.539 1.00 52.94 97 ARG A C 1
ATOM 769 O O . ARG A 1 97 ? -5.911 -0.102 -36.021 1.00 52.94 97 ARG A O 1
#

Foldseek 3Di:
DDDDDDDDDDDDDPPDDPVNVVVVVVLVVLLVVLLVVCCVVQLDPVVVPDDLVVVLVVCVVVVVDDPYDPVSSSVSNRVSVVVSVVVVVVVPPPPPD

Secondary structure (DSSP, 8-state):
-PPPP--------SS--HHHHHHHHHHHHHHHHHHHHHHHHHSSGGGTT--HHHHHHHHHHTT---SS-HHHHHHHHHHHHHHHHHHHHHTTS----

Radius of gyration: 16.89 Å; chains: 1; bounding box: 38×37×52 Å

Sequence (97 aa):
MKKAKKVTRIAYSDDLNQAKYEALNEIAECCGSVRTEVWRSYGAKNGLAAKFRPVRDGWIADGFIKNLPQRIWRATLSDTLDDVKANREAAKEKVIR